Protein AF-A0A821ZJ22-F1 (afdb_monomer)

Nearest PDB structures (foldseek):
  4s1n-assembly1_A  TM=4.436E-01  e=1.005E+00  Streptococcus pneumoniae TIGR4
  6x05-assembly1_A  TM=5.801E-01  e=2.251E+00  Saccharomyces cerevisiae S288C
  7jtx-assembly1_A  TM=4.713E-01  e=2.754E+00  Homo sapiens
  3av3-assembly1_A  TM=4.051E-01  e=1.609E+00  Geobacillus kaustophilus HTA426
  3ivd-assembly2_B  TM=4.095E-01  e=2.754E+00  Escherichia coli O6

Secondary structure (DSSP, 8-state):
----PPPEEEEEEGGG--HHHHHHHHHHHHHH-B---TTPPPBTTB---TTSBP---HHHHHHHH--STTEEEEEEEEE-TTT-SEEEEEEEEEE----S--SS---------

Foldseek 3Di:
DPDDFDKDKDKFFLVRDDLVNLQLVQVLQQVPDADQDQPPDDDDNDRRHGPHGDHDHSVNCCVVQVVDRQKIKMWIWGQDPPPRDTHTPDMDIDGDDPDDPPVPDDDDDDDDD

Solvent-accessible surface area (backbone atoms only — not comparable to full-atom values): 7094 Å² total; per-residue (Å²): 131,80,88,78,68,68,76,45,76,46,82,43,51,42,96,72,66,48,70,71,61,40,42,56,49,28,53,52,45,32,72,73,39,51,36,87,39,74,80,43,72,72,54,92,96,40,77,44,48,50,71,41,64,42,86,56,51,50,70,59,47,42,61,73,58,51,78,51,79,67,18,30,38,38,39,33,29,32,60,36,88,90,75,70,41,79,40,80,78,47,74,46,74,41,65,72,78,93,60,76,86,52,90,86,57,88,82,82,86,81,83,82,130

pLDDT: mean 82.41, std 14.94, range [34.22, 96.69]

Radius of gyration: 17.13 Å; Cα contacts (8 Å, |Δi|>4): 149; chains: 1; bounding box: 38×49×42 Å

Mean predicted aligned error: 8.58 Å

Structure (mmCIF, N/CA/C/O backbone):
data_AF-A0A821ZJ22-F1
#
_entry.id   AF-A0A821ZJ22-F1
#
loop_
_atom_site.group_PDB
_atom_site.id
_atom_site.type_symbol
_atom_site.label_atom_id
_atom_site.label_alt_id
_atom_site.label_comp_id
_atom_site.label_asym_id
_atom_site.label_entity_id
_atom_site.label_seq_id
_atom_site.pdbx_PDB_ins_code
_atom_site.Cartn_x
_atom_site.Cartn_y
_atom_site.Cartn_z
_atom_site.occupancy
_atom_site.B_iso_or_equiv
_atom_site.auth_seq_id
_atom_site.auth_comp_id
_atom_site.auth_asym_id
_atom_site.auth_atom_id
_atom_site.pdbx_PDB_model_num
ATOM 1 N N . MET A 1 1 ? -9.798 -2.878 32.091 1.00 52.06 1 MET A N 1
ATOM 2 C CA . MET A 1 1 ? -9.095 -3.152 30.818 1.00 52.06 1 MET A CA 1
ATOM 3 C C . MET A 1 1 ? -10.019 -2.747 29.688 1.00 52.06 1 MET A C 1
ATOM 5 O O . MET A 1 1 ? -11.172 -3.157 29.723 1.00 52.06 1 MET A O 1
ATOM 9 N N . ALA A 1 2 ? -9.561 -1.913 28.752 1.00 60.75 2 ALA A N 1
ATOM 10 C CA . ALA A 1 2 ? -10.329 -1.650 27.537 1.00 60.75 2 ALA A CA 1
ATOM 11 C C . ALA A 1 2 ? -10.433 -2.951 26.713 1.00 60.75 2 ALA A C 1
ATOM 13 O O . ALA A 1 2 ? -9.498 -3.758 26.768 1.00 60.75 2 ALA A O 1
ATOM 14 N N . PRO A 1 3 ? -11.537 -3.191 25.986 1.00 66.88 3 PRO A N 1
ATOM 15 C CA . PRO A 1 3 ? -11.624 -4.335 25.088 1.00 66.88 3 PRO A CA 1
ATOM 16 C C . PRO A 1 3 ? -10.508 -4.234 24.041 1.00 66.88 3 PRO A C 1
ATOM 18 O O . PRO A 1 3 ? -10.236 -3.150 23.531 1.00 66.88 3 PRO A O 1
ATOM 21 N N . VAL A 1 4 ? -9.849 -5.345 23.721 1.00 74.25 4 VAL A N 1
ATOM 22 C CA . VAL A 1 4 ? -8.866 -5.397 22.631 1.00 74.25 4 VAL A CA 1
ATOM 23 C C . VAL A 1 4 ? -9.557 -6.038 21.438 1.00 74.25 4 VAL A C 1
ATOM 25 O O . VAL A 1 4 ? -9.969 -7.196 21.512 1.00 74.25 4 VAL A O 1
ATOM 28 N N . HIS A 1 5 ? -9.728 -5.289 20.348 1.00 80.50 5 HIS A N 1
ATOM 29 C CA . HIS A 1 5 ? -10.206 -5.877 19.102 1.00 80.50 5 HIS A CA 1
ATOM 30 C C . HIS A 1 5 ? -9.098 -6.731 18.470 1.00 80.50 5 HIS A C 1
ATOM 32 O O . HIS A 1 5 ? -7.949 -6.287 18.421 1.00 80.50 5 HIS A O 1
ATOM 38 N N . PRO A 1 6 ? -9.413 -7.949 17.993 1.00 90.62 6 PRO A N 1
ATOM 39 C CA . PRO A 1 6 ? -8.427 -8.781 17.320 1.00 90.62 6 PRO A CA 1
ATOM 40 C C . PRO A 1 6 ? -7.983 -8.119 16.011 1.00 90.62 6 PRO A C 1
ATOM 42 O O . PRO A 1 6 ? -8.802 -7.552 15.284 1.00 90.62 6 PRO A O 1
ATOM 45 N N . VAL A 1 7 ? -6.688 -8.218 15.709 1.00 94.19 7 VAL A N 1
ATOM 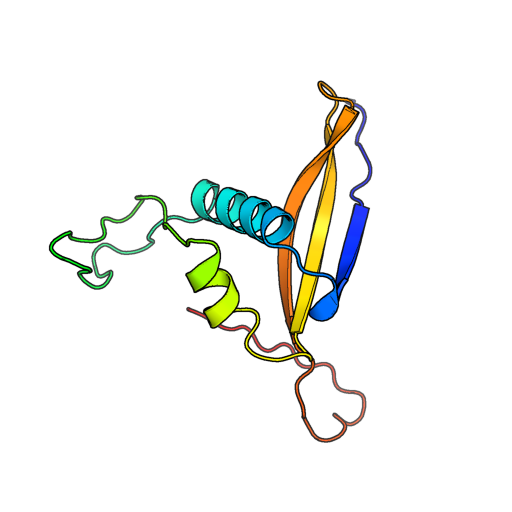46 C CA . VAL A 1 7 ? -6.134 -7.793 14.419 1.00 94.19 7 VAL A CA 1
ATOM 47 C C . VAL A 1 7 ? -6.430 -8.872 13.383 1.00 94.19 7 VAL A C 1
ATOM 49 O O . VAL A 1 7 ? -6.107 -10.043 13.587 1.00 94.19 7 VAL A O 1
ATOM 52 N N . SER A 1 8 ? -7.042 -8.472 12.273 1.00 94.25 8 SER A N 1
ATOM 53 C CA . SER A 1 8 ? -7.279 -9.321 11.109 1.00 94.25 8 SER A CA 1
ATOM 54 C C . SER A 1 8 ? -6.191 -9.085 10.070 1.00 94.25 8 SER A C 1
ATOM 56 O O . SER A 1 8 ? -5.890 -7.938 9.743 1.00 94.25 8 SER A O 1
ATOM 58 N N . TYR A 1 9 ? -5.631 -10.165 9.526 1.00 95.19 9 TYR A N 1
ATOM 59 C CA . TYR A 1 9 ? -4.623 -10.103 8.472 1.00 95.19 9 TYR A CA 1
ATOM 60 C C . TYR A 1 9 ? -5.177 -10.670 7.170 1.00 95.19 9 TYR A C 1
ATOM 62 O O . TYR A 1 9 ? -5.687 -11.791 7.153 1.00 95.19 9 TYR A O 1
ATOM 70 N N . THR A 1 10 ? -5.024 -9.926 6.076 1.00 95.38 10 THR A N 1
ATOM 71 C CA . THR A 1 10 ? -5.506 -10.342 4.753 1.00 95.38 10 THR A CA 1
ATOM 72 C C . THR A 1 10 ? -4.368 -10.291 3.746 1.00 95.38 10 THR A C 1
ATOM 74 O O . THR A 1 10 ? -3.674 -9.286 3.638 1.00 95.38 10 THR A O 1
ATOM 77 N N . CYS A 1 11 ? -4.187 -11.372 2.986 1.00 95.38 11 CYS A N 1
ATOM 78 C CA . CYS A 1 11 ? -3.261 -11.421 1.857 1.00 95.38 11 CYS A CA 1
ATOM 79 C C . CYS A 1 11 ? -4.035 -11.230 0.547 1.00 95.38 11 CYS A C 1
ATOM 81 O O . CYS A 1 11 ? -4.924 -12.018 0.218 1.00 95.38 11 CYS A O 1
ATOM 83 N N . ILE A 1 12 ? -3.695 -10.183 -0.198 1.00 95.75 12 ILE A N 1
ATOM 84 C CA . ILE A 1 12 ? -4.382 -9.750 -1.412 1.00 95.75 12 ILE A CA 1
ATOM 85 C C . ILE A 1 12 ? -3.416 -9.884 -2.586 1.00 95.75 12 ILE A C 1
ATOM 87 O O . ILE A 1 12 ? -2.370 -9.237 -2.633 1.00 95.75 12 ILE A O 1
ATOM 91 N N . ARG A 1 13 ? -3.766 -10.737 -3.548 1.00 93.50 13 ARG A N 1
ATOM 92 C CA . ARG A 1 13 ? -2.977 -10.940 -4.772 1.00 93.50 13 ARG A CA 1
ATOM 93 C C . ARG A 1 13 ? -3.071 -9.726 -5.693 1.00 93.50 13 ARG A C 1
ATOM 95 O O . ARG A 1 13 ? -4.101 -9.053 -5.697 1.00 93.50 13 ARG A O 1
ATOM 102 N N . TYR A 1 14 ? -2.048 -9.517 -6.525 1.00 93.12 14 TYR A N 1
ATOM 103 C CA . TYR A 1 14 ? -1.976 -8.422 -7.501 1.00 93.12 14 TYR A CA 1
ATOM 104 C C . TYR A 1 14 ? -3.287 -8.176 -8.265 1.00 93.12 14 TYR A C 1
ATOM 106 O O . TYR A 1 14 ? -3.781 -7.052 -8.306 1.00 93.12 14 TYR A O 1
ATOM 114 N N . SER A 1 15 ? -3.895 -9.237 -8.801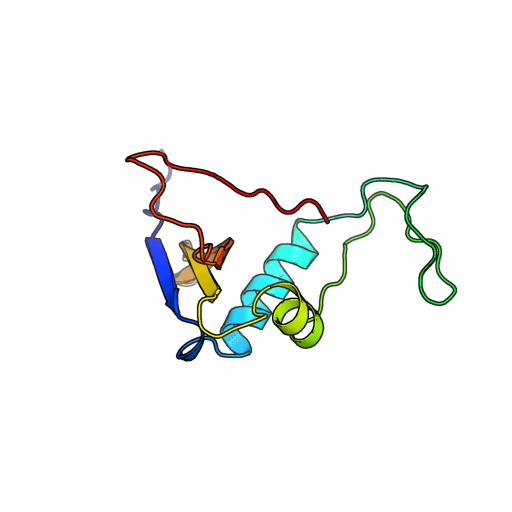 1.00 93.94 15 SER A N 1
ATOM 115 C CA . SER A 1 15 ? -5.115 -9.157 -9.615 1.00 93.94 15 SER A CA 1
ATOM 116 C C . SER A 1 15 ? -6.356 -8.650 -8.872 1.00 93.94 15 SER A C 1
ATOM 118 O O . SER A 1 15 ? -7.327 -8.259 -9.513 1.00 93.94 15 SER A O 1
ATOM 120 N N . LEU A 1 16 ? -6.342 -8.652 -7.536 1.00 95.94 16 LEU A N 1
ATOM 121 C CA . LEU A 1 16 ? -7.443 -8.187 -6.689 1.00 95.94 16 LEU A CA 1
ATOM 122 C C . LEU A 1 16 ? -7.181 -6.789 -6.099 1.00 95.94 16 LEU A C 1
ATOM 124 O O . LEU A 1 16 ? -8.014 -6.272 -5.355 1.00 95.94 16 LEU A O 1
ATOM 128 N N . LEU A 1 17 ? -6.037 -6.166 -6.410 1.00 94.94 17 LEU A N 1
ATOM 129 C CA . LEU A 1 17 ? -5.669 -4.855 -5.876 1.00 94.94 17 LEU A CA 1
ATOM 130 C C . LEU A 1 17 ? -6.333 -3.713 -6.643 1.00 94.94 17 LEU A C 1
ATOM 132 O O . LEU A 1 17 ? -5.901 -3.308 -7.727 1.00 94.94 17 LEU A O 1
ATOM 136 N N . THR A 1 18 ? -7.347 -3.132 -6.012 1.00 95.31 18 THR A N 1
ATOM 137 C CA . THR A 1 18 ? -8.041 -1.938 -6.496 1.00 95.31 18 THR A CA 1
ATOM 138 C C . THR A 1 18 ? -7.335 -0.656 -6.055 1.00 95.31 18 THR A C 1
ATOM 140 O O . THR A 1 18 ? -6.624 -0.630 -5.047 1.00 95.31 18 THR A O 1
ATOM 143 N N . ASP A 1 19 ? -7.571 0.441 -6.776 1.00 95.19 19 ASP A N 1
ATOM 144 C CA . ASP A 1 19 ? -7.021 1.752 -6.406 1.00 95.19 19 ASP A CA 1
ATOM 145 C C . ASP A 1 19 ? -7.522 2.233 -5.039 1.00 95.19 19 ASP A C 1
ATOM 147 O O . ASP A 1 19 ? -6.766 2.867 -4.315 1.00 95.19 19 ASP A O 1
ATOM 151 N N . GLN A 1 20 ? -8.734 1.845 -4.625 1.00 95.56 20 GLN A N 1
ATOM 152 C CA . GLN A 1 20 ? -9.265 2.154 -3.291 1.00 95.56 20 GLN A CA 1
ATOM 153 C C . GLN A 1 20 ? -8.435 1.516 -2.166 1.00 95.56 20 GLN A C 1
ATOM 155 O O . GLN A 1 20 ? -8.201 2.140 -1.132 1.00 95.56 20 GLN A O 1
ATOM 160 N N . ILE A 1 21 ? -7.969 0.274 -2.350 1.00 95.56 21 ILE A N 1
ATOM 161 C CA . ILE A 1 21 ? -7.100 -0.391 -1.366 1.00 95.56 21 ILE A CA 1
ATOM 162 C C . ILE A 1 21 ? -5.748 0.327 -1.302 1.00 95.56 21 ILE A C 1
ATOM 164 O O . ILE A 1 21 ? -5.226 0.594 -0.216 1.00 95.56 21 ILE A O 1
ATOM 168 N N . LEU A 1 22 ? -5.191 0.676 -2.462 1.00 96.06 22 LEU A N 1
ATOM 169 C CA . LEU A 1 22 ? -3.914 1.384 -2.534 1.00 96.06 22 LEU A CA 1
ATOM 170 C C . LEU A 1 22 ? -4.002 2.809 -1.992 1.00 96.06 22 LEU A C 1
ATOM 172 O O . LEU A 1 22 ? -3.035 3.288 -1.408 1.00 96.06 22 LEU A O 1
ATOM 176 N N . GLU A 1 23 ? -5.148 3.468 -2.127 1.00 96.69 23 GLU A N 1
ATOM 177 C CA . GLU A 1 23 ? -5.400 4.784 -1.549 1.00 96.69 23 GLU A CA 1
ATOM 178 C C . GLU A 1 23 ? -5.382 4.730 -0.019 1.00 96.69 23 GLU A C 1
ATOM 180 O O . GLU A 1 23 ? -4.715 5.552 0.609 1.00 96.69 23 GLU A O 1
ATOM 185 N N . LYS A 1 24 ? -5.993 3.705 0.593 1.00 95.25 24 LYS A N 1
ATOM 186 C CA . LYS A 1 24 ? -5.877 3.474 2.045 1.00 95.25 24 LYS A CA 1
ATOM 187 C C . LYS A 1 24 ? -4.421 3.281 2.480 1.00 95.25 24 LYS A C 1
ATOM 189 O O . LYS A 1 24 ? -4.002 3.881 3.467 1.00 95.25 24 LYS A O 1
ATOM 194 N N . CYS A 1 25 ? -3.644 2.494 1.733 1.00 95.25 25 CYS A N 1
ATOM 195 C CA . CYS A 1 25 ? -2.223 2.266 2.027 1.00 95.25 25 CYS A CA 1
ATOM 196 C C . CYS A 1 25 ? -1.404 3.558 1.888 1.00 95.25 25 CYS A C 1
ATOM 198 O O . CYS A 1 25 ? -0.661 3.926 2.790 1.00 95.25 25 CYS A O 1
ATOM 200 N N . SER A 1 26 ? -1.599 4.287 0.789 1.00 94.62 26 SER A N 1
ATOM 201 C CA . SER A 1 26 ? -1.001 5.600 0.530 1.00 94.62 26 SER A CA 1
ATOM 202 C C . SER A 1 26 ? -1.291 6.584 1.667 1.00 94.62 26 SER A C 1
ATOM 204 O O . SER A 1 26 ? -0.380 7.224 2.184 1.00 94.62 26 SER A O 1
ATOM 206 N N . ASN A 1 27 ? -2.546 6.675 2.108 1.00 94.50 27 ASN A N 1
ATOM 207 C CA . ASN A 1 27 ? -2.943 7.559 3.203 1.00 94.50 27 ASN A CA 1
ATOM 208 C C . ASN A 1 27 ? -2.301 7.150 4.533 1.00 94.50 27 ASN A C 1
ATOM 210 O O . ASN A 1 27 ? -1.810 8.016 5.259 1.00 94.50 27 ASN A O 1
ATOM 214 N N . LEU A 1 28 ? -2.255 5.848 4.839 1.00 94.06 28 LEU A N 1
ATOM 215 C CA . LEU A 1 28 ? -1.581 5.353 6.038 1.00 94.06 28 LEU A CA 1
ATOM 216 C C . LEU A 1 28 ? -0.075 5.650 5.996 1.00 94.06 28 LEU A C 1
ATOM 218 O O . LEU A 1 28 ? 0.477 6.128 6.986 1.00 94.06 28 LEU A O 1
ATOM 222 N N . PHE A 1 29 ? 0.578 5.425 4.856 1.00 91.94 29 PHE A N 1
ATOM 223 C CA . PHE A 1 29 ? 1.994 5.721 4.666 1.00 91.94 29 PHE A CA 1
ATOM 224 C C . PHE A 1 29 ? 2.276 7.218 4.851 1.00 91.94 29 PHE A C 1
ATOM 226 O O . PHE A 1 29 ? 3.077 7.600 5.698 1.00 91.94 29 PHE A O 1
ATOM 233 N N . ASN A 1 30 ? 1.541 8.079 4.147 1.00 91.12 30 ASN A N 1
ATOM 234 C CA . ASN A 1 30 ? 1.737 9.530 4.202 1.00 91.12 30 ASN A CA 1
ATOM 235 C C . ASN A 1 30 ? 1.478 10.114 5.602 1.00 91.12 30 ASN A C 1
ATOM 237 O O . ASN A 1 30 ? 2.018 11.163 5.942 1.00 91.12 30 ASN A O 1
ATOM 241 N N . LYS A 1 31 ? 0.650 9.452 6.422 1.00 90.69 31 LYS A N 1
ATOM 242 C CA . LYS A 1 31 ? 0.384 9.858 7.809 1.00 90.69 31 LYS A CA 1
ATOM 243 C C . LYS A 1 31 ? 1.513 9.477 8.771 1.00 90.69 31 LYS A C 1
ATOM 245 O O . LYS A 1 31 ? 1.728 10.192 9.744 1.00 90.69 31 LYS A O 1
ATOM 250 N N . ASN A 1 32 ? 2.190 8.352 8.535 1.00 88.88 32 ASN A N 1
ATOM 251 C CA . ASN A 1 32 ? 3.129 7.768 9.500 1.00 88.88 32 ASN A CA 1
ATOM 252 C C . ASN A 1 32 ? 4.605 7.899 9.097 1.00 88.88 32 ASN A C 1
ATOM 254 O O . ASN A 1 32 ? 5.476 7.762 9.952 1.00 88.88 32 ASN A O 1
ATOM 258 N N . TYR A 1 33 ? 4.901 8.169 7.824 1.00 85.06 33 TYR A N 1
ATOM 259 C CA . TYR A 1 33 ? 6.267 8.280 7.322 1.00 85.06 33 TYR A CA 1
ATOM 260 C C . TYR A 1 33 ? 6.618 9.734 7.011 1.00 85.06 33 TYR A C 1
ATOM 262 O O . TYR A 1 33 ? 5.931 10.426 6.257 1.00 85.06 33 TYR A O 1
ATOM 270 N N . GLY A 1 34 ? 7.723 10.187 7.597 1.00 85.12 34 GLY A N 1
ATOM 271 C CA . GLY A 1 34 ? 8.311 11.499 7.363 1.00 85.12 34 GLY A CA 1
ATOM 272 C C . GLY A 1 34 ? 9.711 11.390 6.777 1.00 85.12 34 GLY A C 1
ATOM 273 O O . GLY A 1 34 ? 10.319 10.322 6.767 1.00 85.12 34 GLY A O 1
ATOM 274 N N . ILE A 1 35 ? 10.220 12.509 6.289 1.00 83.94 35 ILE A N 1
ATOM 275 C CA . ILE A 1 35 ? 11.58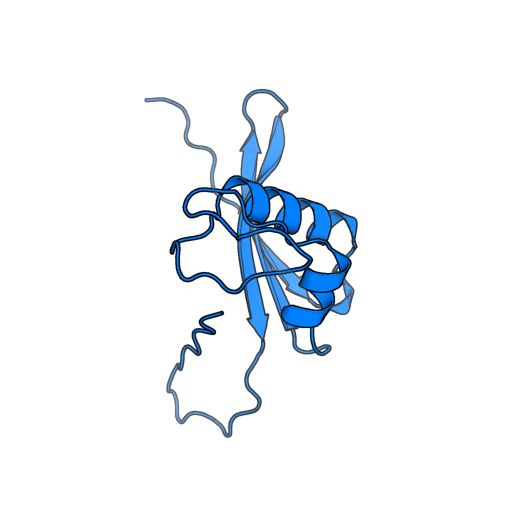1 12.628 5.770 1.00 83.94 35 ILE A CA 1
ATOM 276 C C . ILE A 1 35 ? 12.555 12.592 6.948 1.00 83.94 35 ILE A C 1
ATOM 278 O O . ILE A 1 35 ? 12.381 13.328 7.918 1.00 83.94 35 ILE A O 1
ATOM 282 N N . TRP A 1 36 ? 13.560 11.721 6.887 1.00 80.88 36 TRP A N 1
ATOM 283 C CA . TRP A 1 36 ? 14.449 11.457 8.027 1.00 80.88 36 TRP A CA 1
ATOM 284 C C . TRP A 1 36 ? 15.717 12.312 8.061 1.00 80.88 36 TRP A C 1
ATOM 286 O O . TRP A 1 36 ? 16.370 12.354 9.097 1.00 80.88 36 TRP A O 1
ATOM 296 N N . SER A 1 37 ? 16.077 12.979 6.962 1.00 79.44 37 SER A N 1
ATOM 297 C CA . SER A 1 37 ? 17.320 13.751 6.876 1.00 79.44 37 SER A CA 1
ATOM 298 C C . SER A 1 37 ? 17.124 15.077 6.149 1.00 79.44 37 SER A C 1
ATOM 300 O O . SER A 1 37 ? 16.378 15.151 5.173 1.00 79.44 37 SER A O 1
ATOM 302 N N . ASP A 1 38 ? 17.847 16.097 6.608 1.00 78.56 38 ASP A N 1
ATOM 303 C CA . ASP A 1 38 ? 17.993 17.386 5.925 1.00 78.56 38 ASP A CA 1
ATOM 304 C C . ASP A 1 38 ? 18.852 17.278 4.652 1.00 78.56 38 ASP A C 1
ATOM 306 O O . ASP A 1 38 ? 18.820 18.170 3.803 1.00 78.56 38 ASP A O 1
ATOM 310 N N . ASP A 1 39 ? 19.559 16.155 4.486 1.00 78.88 39 ASP A N 1
ATOM 311 C CA . ASP A 1 39 ? 20.299 15.796 3.272 1.00 78.88 39 ASP A CA 1
ATOM 312 C C . ASP A 1 39 ? 19.410 15.115 2.216 1.00 78.88 39 ASP A C 1
ATOM 314 O O . ASP A 1 39 ? 19.906 14.629 1.195 1.00 78.88 39 ASP A O 1
ATOM 318 N N . ALA A 1 40 ? 18.094 15.032 2.448 1.00 72.62 40 ALA A N 1
ATOM 319 C CA . ALA A 1 40 ? 17.175 14.450 1.481 1.00 72.62 40 ALA A CA 1
ATOM 320 C C . ALA A 1 40 ? 17.258 15.189 0.126 1.00 72.62 40 ALA A C 1
ATOM 322 O O . ALA A 1 40 ? 17.358 16.421 0.083 1.00 72.62 40 ALA A O 1
ATOM 323 N N . PRO A 1 41 ? 17.207 14.458 -1.004 1.00 68.88 41 PRO A N 1
ATOM 324 C CA . PRO A 1 41 ? 17.399 15.044 -2.324 1.00 68.88 41 PRO A CA 1
ATOM 325 C C . PRO A 1 41 ? 16.357 16.128 -2.617 1.00 68.88 41 PRO A C 1
ATOM 327 O O . PRO A 1 41 ? 15.171 15.983 -2.324 1.00 68.88 41 PRO A O 1
ATOM 330 N N . VAL A 1 42 ? 16.794 17.224 -3.237 1.00 67.25 42 VAL A N 1
ATOM 331 C CA . VAL A 1 42 ? 15.900 18.310 -3.656 1.00 67.25 42 VAL A CA 1
ATOM 332 C C . VAL A 1 42 ? 14.999 17.793 -4.774 1.00 67.25 42 VAL A C 1
ATOM 334 O O . VAL A 1 42 ? 15.485 17.404 -5.837 1.00 67.25 42 VAL A O 1
ATOM 337 N N . HIS A 1 43 ? 13.684 17.810 -4.560 1.00 62.22 43 HIS A N 1
ATOM 338 C CA . HIS A 1 43 ? 12.721 17.438 -5.590 1.00 62.22 43 HIS A CA 1
ATOM 339 C C . HIS A 1 43 ? 11.920 18.675 -5.994 1.00 62.22 43 HIS A C 1
ATOM 341 O O . HIS A 1 43 ? 11.284 19.315 -5.159 1.00 62.22 43 HIS A O 1
ATOM 347 N N . SER A 1 44 ? 11.957 19.022 -7.284 1.00 54.56 44 SER A N 1
ATOM 348 C CA . SER A 1 44 ? 11.023 19.987 -7.881 1.00 54.56 44 SER A CA 1
ATOM 349 C C . SER A 1 44 ? 10.980 21.346 -7.159 1.00 54.56 44 SER A C 1
ATOM 351 O O . SER A 1 44 ? 9.918 21.787 -6.730 1.00 54.56 44 SER A O 1
ATOM 353 N N . ASN A 1 45 ? 12.132 22.006 -7.005 1.00 55.72 45 ASN A N 1
ATOM 354 C CA . ASN A 1 45 ? 12.292 23.338 -6.390 1.00 55.72 45 ASN A CA 1
ATOM 355 C C . ASN A 1 45 ? 11.989 23.461 -4.884 1.00 55.72 45 ASN A C 1
ATOM 357 O O . ASN A 1 45 ? 12.123 24.560 -4.350 1.00 55.72 45 ASN A O 1
ATOM 361 N N . ASN A 1 46 ? 11.669 22.372 -4.179 1.00 61.12 46 ASN A N 1
ATOM 362 C CA . ASN A 1 46 ? 11.525 22.379 -2.723 1.00 61.12 46 ASN A CA 1
ATOM 363 C C . ASN A 1 46 ? 12.603 21.510 -2.070 1.00 61.12 46 ASN A C 1
ATOM 365 O O . ASN A 1 46 ? 12.802 20.350 -2.439 1.00 61.12 46 ASN A O 1
ATOM 369 N N . LYS A 1 47 ? 13.290 22.068 -1.066 1.00 65.00 47 LYS A N 1
ATOM 370 C CA . LYS A 1 47 ? 14.084 21.258 -0.140 1.00 65.00 47 LYS A CA 1
ATOM 371 C C . LYS A 1 47 ? 13.122 20.364 0.636 1.00 65.00 47 LYS A C 1
ATOM 373 O O . LYS A 1 47 ? 12.218 20.858 1.307 1.00 65.00 47 LYS A O 1
ATOM 378 N N . LEU A 1 48 ? 13.316 19.058 0.509 1.00 75.00 48 LEU A N 1
ATOM 379 C CA . LEU A 1 48 ? 12.690 18.074 1.374 1.00 75.00 48 LEU A CA 1
ATOM 380 C C . LEU A 1 48 ? 13.233 18.306 2.787 1.00 75.00 48 LEU A C 1
ATOM 382 O O . LEU A 1 48 ? 14.419 18.124 3.028 1.00 75.00 48 LEU A O 1
ATOM 386 N N . GLN A 1 49 ? 12.386 18.799 3.687 1.00 79.88 49 GLN A N 1
ATOM 387 C CA . GLN A 1 49 ? 12.788 19.140 5.049 1.00 79.88 49 GLN A CA 1
ATOM 388 C C . GLN A 1 49 ? 12.565 17.938 5.967 1.00 79.88 49 GLN A C 1
ATOM 390 O O . GLN A 1 49 ? 11.497 17.313 5.909 1.00 79.88 49 GLN A O 1
ATOM 395 N N . ALA A 1 50 ? 13.533 17.634 6.836 1.00 84.75 50 ALA A N 1
ATOM 396 C CA . ALA A 1 50 ? 13.362 16.585 7.831 1.00 84.75 50 ALA A CA 1
ATOM 397 C C . ALA A 1 50 ? 12.102 16.822 8.683 1.00 84.75 50 ALA A C 1
ATOM 399 O O . ALA A 1 50 ? 11.729 17.951 9.005 1.00 84.75 50 ALA A O 1
ATOM 400 N N . GLY A 1 51 ? 11.405 15.737 9.007 1.00 82.38 51 GLY A N 1
ATOM 401 C CA . GLY A 1 51 ? 10.139 15.763 9.738 1.00 82.38 51 GLY A CA 1
ATOM 402 C C . GLY A 1 51 ? 8.912 16.114 8.891 1.00 82.38 51 GLY A C 1
ATOM 403 O O . GLY A 1 51 ? 7.793 15.955 9.376 1.00 82.38 51 GLY A O 1
ATOM 404 N N . THR A 1 52 ? 9.068 16.534 7.628 1.00 84.81 52 THR A N 1
ATOM 405 C CA . THR A 1 52 ? 7.901 16.713 6.749 1.00 84.81 52 THR A CA 1
ATOM 406 C C . THR A 1 52 ? 7.346 15.362 6.285 1.00 84.81 52 THR A C 1
ATOM 408 O O . THR A 1 52 ? 8.125 14.430 6.070 1.00 84.81 52 THR A O 1
ATOM 411 N N . PRO A 1 53 ? 6.015 15.214 6.132 1.00 84.31 53 PRO A N 1
ATOM 412 C CA . PRO A 1 53 ? 5.421 13.968 5.660 1.00 84.31 53 PRO A CA 1
ATOM 413 C C . PRO A 1 53 ? 5.892 13.605 4.253 1.00 84.31 53 PRO A C 1
ATOM 415 O O . PRO A 1 53 ? 5.893 14.449 3.349 1.00 84.31 53 PRO A O 1
ATOM 418 N N . VAL A 1 54 ? 6.217 12.331 4.040 1.00 85.12 54 VAL A N 1
ATOM 419 C CA . VAL A 1 54 ? 6.436 11.817 2.688 1.00 85.12 54 VAL A CA 1
ATOM 420 C C . VAL A 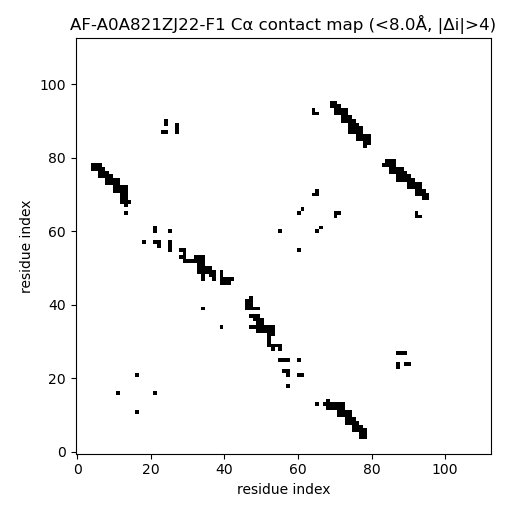1 54 ? 5.086 11.769 1.976 1.00 85.12 54 VAL A C 1
ATOM 422 O O . VAL A 1 54 ? 4.094 11.311 2.537 1.00 85.12 54 VAL A O 1
ATOM 425 N N . LYS A 1 55 ? 5.036 12.249 0.730 1.00 87.25 55 LYS A N 1
ATOM 426 C CA . LYS A 1 55 ? 3.849 12.134 -0.125 1.00 87.25 55 LYS A CA 1
ATOM 427 C C . LYS A 1 55 ? 4.095 11.108 -1.213 1.00 87.25 55 LYS A C 1
ATOM 429 O O . LYS A 1 55 ? 4.768 11.386 -2.204 1.00 87.25 55 LYS A O 1
ATOM 434 N N . LEU A 1 56 ? 3.502 9.940 -1.042 1.00 86.62 56 LEU A N 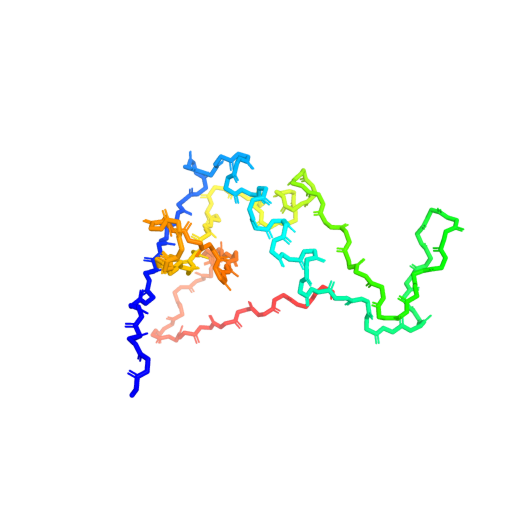1
ATOM 435 C CA . LEU A 1 56 ? 3.474 8.884 -2.034 1.00 86.62 56 LEU A CA 1
ATOM 436 C C . LEU A 1 56 ? 2.043 8.754 -2.558 1.00 86.62 56 LEU A C 1
ATOM 438 O O . LEU A 1 56 ? 1.131 8.473 -1.794 1.00 86.62 56 LEU A O 1
ATOM 442 N N . GLY A 1 57 ? 1.833 9.013 -3.849 1.00 91.94 57 GLY A N 1
ATOM 443 C CA . GLY A 1 57 ? 0.523 8.854 -4.488 1.00 91.94 57 GLY A CA 1
ATOM 444 C C . GLY A 1 57 ? 0.285 7.424 -4.973 1.00 91.94 57 GLY A C 1
ATOM 445 O O . GLY A 1 57 ? 1.239 6.700 -5.256 1.00 91.94 57 GLY A O 1
ATOM 446 N N . VAL A 1 58 ? -0.984 7.044 -5.161 1.00 94.44 58 VAL A N 1
ATOM 447 C CA . VAL A 1 58 ? -1.398 5.68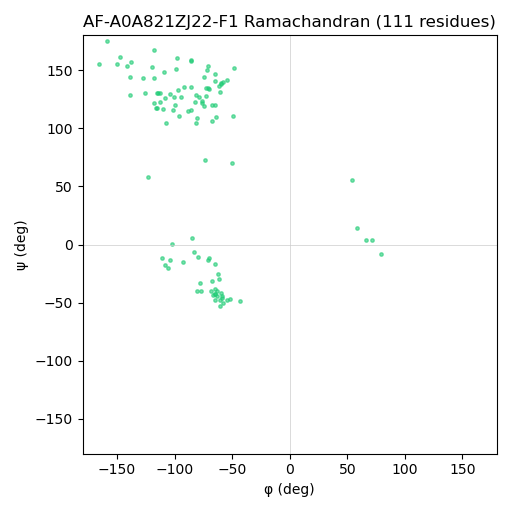8 -5.585 1.00 94.44 58 VAL A CA 1
ATOM 448 C C . VAL A 1 58 ? -0.666 5.208 -6.839 1.00 94.44 58 VAL A C 1
ATOM 450 O O . VAL A 1 58 ? -0.140 4.098 -6.851 1.00 94.44 58 VAL A O 1
ATOM 453 N N . LYS A 1 59 ? -0.569 6.056 -7.873 1.00 92.88 59 LYS A N 1
ATOM 454 C CA . LYS A 1 59 ? 0.138 5.717 -9.118 1.00 92.88 59 LYS A CA 1
ATOM 455 C C . LYS A 1 59 ? 1.598 5.342 -8.853 1.00 92.88 59 LYS A C 1
ATOM 457 O O . LYS A 1 59 ? 2.053 4.290 -9.286 1.00 92.88 59 LYS A O 1
ATOM 462 N N . ARG A 1 60 ? 2.314 6.183 -8.101 1.00 89.62 60 ARG A N 1
ATOM 463 C CA . ARG A 1 60 ? 3.735 5.975 -7.804 1.00 89.62 60 ARG A CA 1
ATOM 464 C C . ARG A 1 60 ? 3.954 4.767 -6.895 1.00 89.62 60 ARG A C 1
ATOM 466 O O . ARG A 1 60 ? 4.876 3.995 -7.123 1.00 89.62 60 ARG A O 1
ATOM 473 N N . LEU A 1 61 ? 3.085 4.583 -5.905 1.00 90.38 61 LEU A N 1
ATOM 474 C CA . LEU A 1 61 ? 3.082 3.416 -5.028 1.00 90.38 61 LEU A CA 1
ATOM 475 C C . LEU A 1 61 ? 2.897 2.121 -5.828 1.00 90.38 61 LEU A C 1
ATOM 477 O O . LEU A 1 61 ? 3.653 1.174 -5.627 1.00 90.38 61 LEU A O 1
ATOM 481 N N . ARG A 1 62 ? 1.943 2.095 -6.768 1.00 92.31 62 ARG A N 1
ATOM 482 C CA . ARG A 1 62 ? 1.706 0.946 -7.652 1.00 92.31 62 ARG A CA 1
ATOM 483 C C . ARG A 1 62 ? 2.940 0.636 -8.500 1.00 92.31 62 ARG A C 1
ATOM 485 O O . ARG A 1 62 ? 3.370 -0.508 -8.528 1.00 92.31 62 ARG A O 1
ATOM 492 N N . GLU A 1 63 ? 3.539 1.645 -9.129 1.00 90.31 63 GLU A N 1
ATOM 493 C CA . GLU A 1 63 ? 4.760 1.479 -9.932 1.00 90.31 63 GLU A CA 1
ATOM 494 C C . GLU A 1 63 ? 5.942 0.937 -9.113 1.00 90.31 63 GLU A C 1
ATOM 496 O O . GLU A 1 63 ? 6.681 0.083 -9.595 1.00 90.31 63 GLU A O 1
ATOM 501 N N . MET A 1 64 ? 6.129 1.428 -7.883 1.00 87.88 64 MET A N 1
ATOM 502 C CA . MET A 1 64 ? 7.266 1.042 -7.040 1.00 87.88 64 MET A CA 1
ATOM 503 C C . MET A 1 64 ? 7.092 -0.334 -6.394 1.00 87.88 64 MET A C 1
ATOM 505 O O . MET A 1 64 ? 8.057 -1.086 -6.297 1.00 87.88 64 MET A O 1
ATOM 509 N N . MET A 1 65 ? 5.881 -0.655 -5.936 1.00 89.88 65 MET A N 1
ATOM 510 C CA . MET A 1 65 ? 5.643 -1.804 -5.055 1.00 89.88 65 MET A CA 1
ATOM 511 C C . MET A 1 65 ? 4.970 -2.992 -5.754 1.00 89.88 65 MET A C 1
ATOM 513 O O . MET A 1 65 ? 5.037 -4.117 -5.261 1.00 89.88 65 MET A O 1
ATOM 517 N N . LEU A 1 66 ? 4.307 -2.761 -6.890 1.00 90.75 66 LEU A N 1
ATOM 518 C CA . LEU A 1 66 ? 3.509 -3.753 -7.618 1.00 90.75 66 LEU A CA 1
ATOM 519 C C . LEU A 1 66 ? 4.012 -3.885 -9.062 1.00 90.75 66 LEU A C 1
ATOM 521 O O . LEU A 1 66 ? 3.283 -3.659 -10.026 1.00 90.75 66 LEU A O 1
ATOM 525 N N . PHE A 1 67 ? 5.290 -4.229 -9.198 1.00 89.06 67 PHE A N 1
ATOM 526 C CA . PHE A 1 67 ? 6.017 -4.240 -10.470 1.00 89.06 67 PHE A CA 1
ATOM 527 C C . PHE A 1 67 ? 5.756 -5.479 -11.346 1.00 89.06 67 PHE A C 1
ATOM 529 O O . PHE A 1 67 ? 6.171 -5.493 -12.504 1.00 89.06 67 PHE A O 1
ATOM 536 N N . ASN A 1 68 ? 5.098 -6.524 -10.828 1.00 88.88 68 ASN A N 1
ATOM 537 C CA . ASN A 1 68 ? 4.623 -7.670 -11.613 1.00 88.88 68 ASN A CA 1
ATOM 538 C C . ASN A 1 68 ? 3.480 -8.428 -10.904 1.00 88.88 68 ASN A C 1
ATOM 540 O O . ASN A 1 68 ? 3.154 -8.158 -9.747 1.00 88.88 68 ASN A O 1
ATOM 544 N N . ASP A 1 69 ? 2.917 -9.430 -11.583 1.00 90.19 69 ASP A N 1
ATOM 545 C CA . ASP A 1 69 ? 1.776 -10.221 -11.096 1.00 90.19 69 ASP A CA 1
ATOM 546 C C . ASP A 1 69 ? 2.101 -11.162 -9.918 1.00 90.19 69 ASP A C 1
ATOM 548 O O . ASP A 1 69 ? 1.190 -11.713 -9.298 1.00 90.19 69 ASP A O 1
ATOM 552 N N . ALA A 1 70 ? 3.384 -11.365 -9.591 1.00 89.31 70 ALA A N 1
ATOM 553 C CA . ALA A 1 70 ? 3.806 -12.138 -8.420 1.00 89.31 70 ALA A CA 1
ATOM 554 C C . ALA A 1 70 ? 3.803 -11.302 -7.128 1.00 89.31 70 ALA A C 1
ATOM 556 O O . ALA A 1 70 ? 4.029 -11.846 -6.043 1.00 89.31 70 ALA A O 1
ATOM 557 N N . CYS A 1 71 ? 3.556 -9.993 -7.230 1.00 91.31 71 CYS A N 1
ATOM 558 C CA . CYS A 1 71 ? 3.399 -9.118 -6.080 1.00 91.31 71 CYS A CA 1
ATOM 559 C C . CYS A 1 71 ? 2.072 -9.374 -5.346 1.00 91.31 71 CYS A C 1
ATOM 561 O O . CYS A 1 71 ? 1.045 -9.740 -5.925 1.00 91.31 71 CYS A O 1
ATOM 563 N N . PHE A 1 72 ? 2.077 -9.143 -4.041 1.00 93.69 72 PHE A N 1
ATOM 564 C CA . PHE A 1 72 ? 0.894 -9.205 -3.193 1.00 93.69 72 PHE A CA 1
ATOM 565 C C . PHE A 1 72 ? 1.005 -8.190 -2.058 1.00 93.69 72 PHE A C 1
ATOM 567 O O . PHE A 1 72 ? 2.082 -7.683 -1.746 1.00 93.69 72 PHE A O 1
ATOM 574 N N . LEU A 1 73 ? -0.135 -7.872 -1.461 1.00 95.00 73 LEU A N 1
ATOM 575 C CA . LEU A 1 73 ? -0.257 -6.961 -0.335 1.00 95.00 73 LEU A CA 1
ATOM 576 C C . LEU A 1 73 ? -0.760 -7.743 0.869 1.00 95.00 73 LEU A C 1
ATOM 578 O O . LEU A 1 73 ? -1.772 -8.435 0.775 1.00 95.00 73 LEU A O 1
ATOM 582 N N . VAL A 1 74 ? -0.093 -7.593 2.003 1.00 96.00 74 VAL A N 1
ATOM 583 C CA . VAL A 1 74 ? -0.633 -8.011 3.294 1.00 96.00 74 VAL A CA 1
ATOM 584 C C . VAL A 1 74 ? -1.163 -6.775 4.003 1.00 96.00 74 VAL A C 1
ATOM 586 O O . VAL A 1 74 ? -0.431 -5.798 4.149 1.00 96.00 74 VAL A O 1
ATOM 589 N N . THR A 1 75 ? -2.418 -6.804 4.438 1.00 96.19 75 THR A N 1
ATOM 590 C CA . THR A 1 75 ? -3.024 -5.756 5.268 1.00 96.19 75 THR A CA 1
ATOM 591 C C . THR A 1 75 ? -3.250 -6.262 6.686 1.00 96.19 75 THR A C 1
ATOM 593 O O . THR A 1 75 ? -3.503 -7.448 6.896 1.00 96.19 75 THR A O 1
ATOM 596 N N . ALA A 1 76 ? -3.152 -5.354 7.653 1.00 96.44 76 ALA A N 1
ATOM 597 C CA . ALA A 1 76 ? -3.549 -5.556 9.038 1.00 96.44 76 ALA A CA 1
ATOM 598 C C . ALA A 1 76 ? -4.672 -4.567 9.366 1.00 96.44 76 ALA A C 1
ATOM 600 O O . ALA A 1 76 ? -4.490 -3.353 9.237 1.00 96.44 76 ALA A O 1
ATOM 601 N N . GLU A 1 77 ? -5.827 -5.081 9.773 1.00 95.81 77 GLU A N 1
ATOM 602 C CA . GLU A 1 77 ? -7.031 -4.293 10.026 1.00 95.81 77 GLU A CA 1
ATOM 603 C C . GLU A 1 77 ? -7.588 -4.583 11.422 1.00 95.81 77 GLU A C 1
ATOM 605 O O . GLU A 1 77 ? -7.572 -5.724 11.887 1.00 95.81 77 GLU A O 1
ATOM 610 N N . ILE A 1 78 ? -8.115 -3.557 12.085 1.00 94.81 78 ILE A N 1
ATOM 611 C CA . ILE A 1 78 ? -8.863 -3.696 13.341 1.00 94.81 78 ILE A CA 1
ATOM 612 C C . ILE A 1 78 ? -10.273 -3.168 13.152 1.00 94.81 78 ILE A C 1
ATOM 614 O O . ILE A 1 78 ? -10.515 -2.277 12.341 1.00 94.81 78 ILE A O 1
ATOM 618 N N . ARG A 1 79 ? -11.222 -3.693 13.923 1.00 92.69 79 ARG A N 1
ATOM 619 C CA . ARG A 1 79 ? -12.556 -3.102 13.971 1.00 92.69 79 ARG A CA 1
ATOM 620 C C . ARG A 1 79 ? -12.504 -1.834 14.821 1.00 92.69 79 ARG A C 1
ATOM 622 O O . ARG A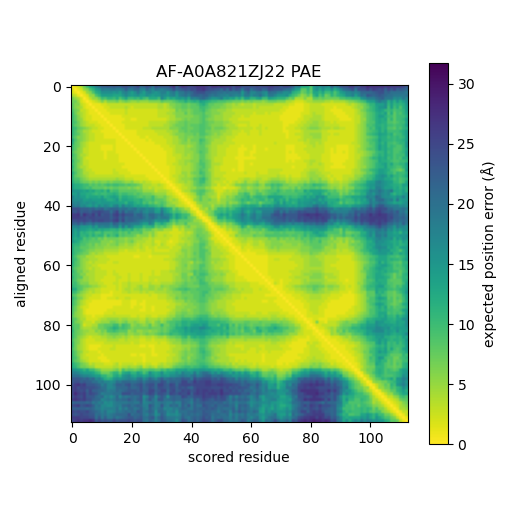 1 79 ? -12.070 -1.888 15.964 1.00 92.69 79 ARG A O 1
ATOM 629 N N . SER A 1 80 ? -12.918 -0.704 14.263 1.00 87.31 80 SER A N 1
ATOM 630 C CA . SER A 1 80 ? -13.034 0.566 14.980 1.00 87.31 80 SER A CA 1
ATOM 631 C C . SER A 1 80 ? -14.210 0.512 15.961 1.00 87.31 80 SER A C 1
ATOM 633 O O . SER A 1 80 ? -15.301 0.077 15.588 1.00 87.31 80 SER A O 1
ATOM 635 N N . PHE A 1 81 ? -14.004 0.978 17.197 1.00 84.12 81 PHE A N 1
ATOM 636 C CA . PHE A 1 81 ? -15.055 1.043 18.222 1.00 84.12 81 PHE A CA 1
ATOM 637 C C . PHE A 1 81 ? -16.174 2.020 17.852 1.00 84.12 81 PHE A C 1
ATOM 639 O O . PHE A 1 81 ? -17.343 1.734 18.096 1.00 84.12 81 PHE A O 1
ATOM 646 N N . ASP A 1 82 ? -15.815 3.147 17.239 1.00 86.62 82 ASP A N 1
ATOM 647 C CA . ASP A 1 82 ? -16.751 4.244 16.988 1.00 86.62 82 ASP A CA 1
ATOM 648 C C . ASP A 1 82 ? -17.617 3.981 15.755 1.00 86.62 82 ASP A C 1
ATOM 650 O O . ASP A 1 82 ? -18.814 4.262 15.738 1.00 86.62 82 ASP A O 1
ATOM 654 N N . THR A 1 83 ? -17.012 3.422 14.704 1.00 87.81 83 THR A N 1
ATOM 655 C CA . THR A 1 83 ? -17.673 3.243 13.400 1.00 87.81 83 THR A CA 1
ATOM 656 C C . THR A 1 83 ? -18.100 1.806 13.132 1.00 87.81 83 THR A C 1
ATOM 658 O O . THR A 1 83 ? -18.860 1.555 12.196 1.00 87.81 83 THR A O 1
ATOM 661 N N . ASN A 1 84 ? -17.612 0.848 13.929 1.00 86.19 84 ASN A N 1
ATOM 662 C CA . ASN A 1 84 ? -17.806 -0.588 13.733 1.00 86.19 84 ASN A CA 1
ATOM 663 C C . ASN A 1 84 ? -17.285 -1.118 12.373 1.00 86.19 84 ASN A C 1
ATOM 665 O O . ASN A 1 84 ? -17.615 -2.244 11.976 1.00 86.19 84 ASN A O 1
ATOM 669 N N . GLN A 1 85 ? -16.473 -0.320 11.666 1.00 89.88 85 GLN A N 1
ATOM 670 C CA . GLN A 1 85 ? -15.845 -0.643 10.381 1.00 89.88 85 GLN A CA 1
ATOM 671 C C . GLN A 1 85 ? -14.403 -1.127 10.564 1.00 89.88 85 GLN A C 1
ATOM 673 O O . GLN A 1 85 ? -13.783 -0.875 11.595 1.00 89.88 85 GLN A O 1
ATOM 678 N N . PHE A 1 86 ? -13.864 -1.821 9.560 1.00 90.94 86 PHE A N 1
ATOM 679 C CA . PHE A 1 86 ? -12.451 -2.194 9.536 1.00 90.94 86 PHE A CA 1
ATOM 680 C C . PHE A 1 86 ? -11.583 -0.990 9.164 1.00 90.94 86 PHE A C 1
ATOM 682 O O . PHE A 1 86 ? -11.745 -0.391 8.097 1.00 90.94 86 PHE A O 1
ATOM 689 N N . GLU A 1 87 ? -10.655 -0.658 10.052 1.00 93.19 87 GLU A N 1
ATOM 690 C CA . GLU A 1 87 ? -9.634 0.361 9.865 1.00 93.19 87 GLU A CA 1
ATOM 691 C C . GLU A 1 87 ? -8.289 -0.308 9.577 1.00 93.19 87 GLU A C 1
ATOM 693 O O . GLU A 1 87 ? -7.854 -1.202 10.305 1.00 93.19 87 GLU A O 1
ATOM 698 N N . LEU A 1 88 ? -7.628 0.141 8.511 1.00 94.88 88 LEU A N 1
ATOM 699 C CA . LEU A 1 88 ? -6.292 -0.311 8.142 1.00 94.88 88 LEU A CA 1
ATOM 700 C C . LEU A 1 88 ? -5.260 0.304 9.092 1.00 94.88 88 LEU A C 1
ATOM 702 O O . LEU A 1 88 ? -5.089 1.522 9.108 1.00 94.88 88 LEU A O 1
ATOM 706 N N . ILE A 1 89 ? -4.535 -0.541 9.823 1.00 95.00 89 ILE A N 1
ATOM 707 C CA . ILE A 1 89 ? -3.500 -0.120 10.782 1.00 95.00 89 ILE A CA 1
ATOM 708 C C . ILE A 1 89 ? -2.081 -0.467 10.337 1.00 95.00 89 ILE A C 1
ATOM 710 O O . ILE A 1 89 ? -1.113 0.025 10.910 1.00 95.00 89 ILE A O 1
ATOM 714 N N . GLY A 1 90 ? -1.938 -1.297 9.306 1.00 94.38 90 GLY A N 1
ATOM 715 C CA . GLY A 1 90 ? -0.640 -1.644 8.746 1.00 94.38 90 GLY A CA 1
ATOM 716 C C . GLY A 1 90 ? -0.768 -2.322 7.394 1.00 94.38 90 GLY A C 1
ATOM 717 O O . GLY A 1 90 ? -1.795 -2.926 7.080 1.00 94.38 90 GLY A O 1
ATOM 718 N N . HIS A 1 91 ? 0.285 -2.231 6.589 1.00 95.38 91 HIS A N 1
ATOM 719 C CA . HIS A 1 91 ? 0.378 -2.971 5.341 1.00 95.38 91 HIS A CA 1
ATOM 720 C C . HIS A 1 91 ? 1.830 -3.294 4.985 1.00 95.38 91 HIS A C 1
ATOM 722 O O . HIS A 1 91 ? 2.752 -2.581 5.379 1.00 95.38 91 HIS A O 1
ATOM 728 N N . ALA A 1 92 ? 2.024 -4.350 4.200 1.00 93.81 92 ALA A N 1
ATOM 729 C CA . ALA A 1 92 ? 3.312 -4.736 3.644 1.00 93.81 92 ALA A CA 1
ATOM 730 C C . ALA A 1 92 ? 3.136 -5.187 2.191 1.00 93.81 92 ALA A C 1
ATOM 732 O O . ALA A 1 92 ? 2.292 -6.032 1.894 1.00 93.81 92 ALA A O 1
ATOM 733 N N . PHE A 1 93 ? 3.936 -4.618 1.290 1.00 92.06 93 PHE A N 1
ATOM 734 C CA . PHE A 1 93 ? 4.048 -5.104 -0.082 1.00 92.06 93 PHE A CA 1
ATOM 735 C C . PHE A 1 93 ? 5.085 -6.216 -0.131 1.00 92.06 93 PHE A C 1
ATOM 737 O O . PHE A 1 93 ? 6.151 -6.116 0.478 1.00 92.06 93 PHE A O 1
ATOM 744 N N . CYS A 1 94 ? 4.761 -7.289 -0.837 1.00 88.94 94 CYS A N 1
ATOM 745 C CA . CYS A 1 94 ? 5.572 -8.491 -0.882 1.00 88.94 94 CYS A CA 1
ATOM 746 C C . CYS A 1 94 ? 5.643 -9.026 -2.312 1.00 88.94 94 CYS A C 1
ATOM 748 O O . CYS A 1 94 ? 4.763 -8.784 -3.137 1.00 88.94 94 CYS A O 1
ATOM 750 N N . THR A 1 95 ? 6.687 -9.794 -2.594 1.00 87.00 95 THR A N 1
ATOM 751 C CA . THR A 1 95 ? 6.827 -10.570 -3.825 1.00 87.00 95 THR A CA 1
ATOM 752 C C . THR A 1 95 ? 7.456 -11.912 -3.480 1.00 87.00 95 THR A C 1
ATOM 754 O O . THR A 1 95 ? 8.184 -12.018 -2.490 1.00 87.00 95 THR A O 1
ATOM 757 N N . TRP A 1 96 ? 7.194 -12.933 -4.287 1.00 74.81 96 TRP A N 1
ATOM 758 C CA . TRP A 1 96 ? 7.946 -14.179 -4.198 1.00 74.81 96 TRP A CA 1
ATOM 759 C C . TRP A 1 96 ? 9.209 -14.037 -5.047 1.00 74.81 96 TRP A C 1
ATOM 761 O O . TRP A 1 96 ? 9.090 -13.881 -6.267 1.00 74.81 96 TRP A O 1
ATOM 771 N N . PRO A 1 97 ? 10.416 -14.070 -4.452 1.00 67.94 97 PRO A N 1
ATOM 772 C CA . PRO A 1 97 ? 11.625 -14.066 -5.252 1.00 67.94 97 PRO A CA 1
ATOM 773 C C . PRO A 1 97 ? 11.611 -15.305 -6.149 1.00 67.94 97 PRO A C 1
ATOM 775 O O . PRO A 1 97 ? 11.387 -16.424 -5.690 1.00 67.94 97 PRO A O 1
ATOM 77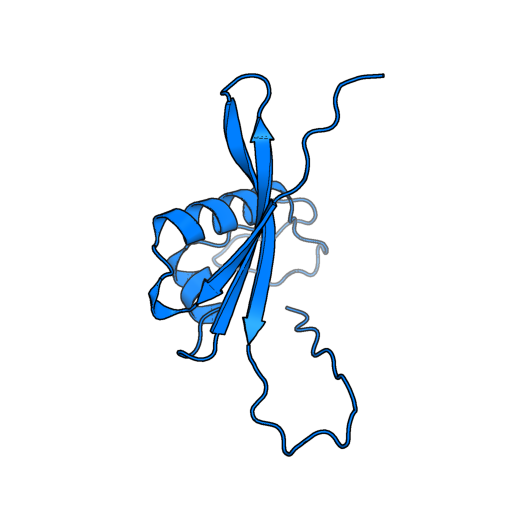8 N N . LYS A 1 98 ? 11.872 -15.109 -7.444 1.00 62.78 98 LYS A N 1
ATOM 779 C CA . LYS A 1 98 ? 12.272 -16.207 -8.326 1.00 62.78 98 LYS A CA 1
ATOM 780 C C . LYS A 1 98 ? 13.716 -16.570 -7.976 1.00 62.78 98 LYS A C 1
ATOM 782 O O . LYS A 1 98 ? 14.634 -16.194 -8.694 1.00 62.78 98 LYS A O 1
ATOM 787 N N . SER A 1 99 ? 13.925 -17.202 -6.829 1.00 61.03 99 SER A N 1
ATOM 788 C CA . SER A 1 99 ? 15.195 -17.843 -6.504 1.00 61.03 99 SER A CA 1
ATOM 789 C C . SER A 1 99 ? 15.078 -19.337 -6.776 1.00 61.03 99 SER A C 1
ATOM 791 O O . SER A 1 99 ? 13.993 -19.909 -6.639 1.00 61.03 99 SER A O 1
ATOM 793 N N . ASP A 1 100 ? 16.201 -19.971 -7.114 1.00 62.44 100 ASP A N 1
ATOM 794 C CA . ASP A 1 100 ? 16.330 -21.424 -7.008 1.00 62.44 100 ASP A CA 1
ATOM 795 C C . ASP A 1 100 ? 15.847 -21.883 -5.622 1.00 62.44 100 ASP A C 1
ATOM 797 O O . ASP A 1 100 ? 15.910 -21.089 -4.671 1.00 62.44 100 ASP A O 1
ATOM 801 N N . PRO A 1 101 ? 15.336 -23.124 -5.484 1.00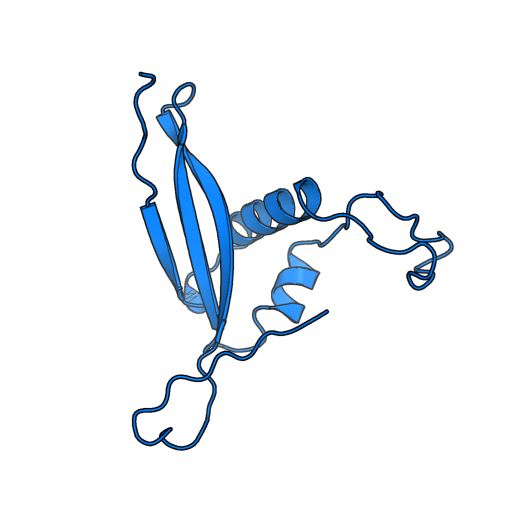 60.31 101 PRO A N 1
ATOM 802 C CA . PRO A 1 101 ? 14.867 -23.626 -4.206 1.00 60.31 101 PRO A CA 1
ATOM 803 C C . PRO A 1 101 ? 15.933 -23.382 -3.142 1.00 60.31 101 PRO A C 1
ATOM 805 O O . PRO A 1 101 ? 17.014 -23.969 -3.148 1.00 60.31 101 PRO A O 1
ATOM 808 N N . LEU A 1 102 ? 15.622 -22.471 -2.227 1.00 61.41 102 LEU A N 1
ATOM 809 C CA . LEU A 1 102 ? 16.428 -22.248 -1.048 1.00 61.41 102 LEU A CA 1
ATOM 810 C C . LEU A 1 102 ? 16.259 -23.529 -0.248 1.00 61.41 102 LEU A C 1
ATOM 812 O O . LEU A 1 102 ? 15.157 -23.757 0.234 1.00 61.41 102 LEU A O 1
ATOM 816 N N . ASN A 1 103 ? 17.283 -24.387 -0.201 1.00 65.62 103 ASN A N 1
ATOM 817 C CA . ASN A 1 103 ? 17.296 -25.722 0.421 1.00 65.62 103 ASN A CA 1
ATOM 818 C C . ASN A 1 103 ? 16.751 -25.731 1.874 1.00 65.62 103 ASN A C 1
ATOM 820 O O . ASN A 1 103 ? 17.511 -25.869 2.825 1.00 65.62 103 ASN A O 1
ATOM 824 N N . GLY A 1 104 ? 15.445 -25.537 2.062 1.00 62.97 104 GLY A N 1
ATOM 825 C CA . GLY A 1 104 ? 14.800 -25.272 3.347 1.00 62.97 104 GLY A CA 1
ATOM 826 C C . GLY A 1 104 ? 15.047 -23.886 3.970 1.00 62.97 104 GLY A C 1
ATOM 827 O O . GLY A 1 104 ? 14.584 -23.662 5.084 1.00 62.97 104 GLY A O 1
ATOM 828 N N . ASN A 1 105 ? 15.746 -22.952 3.312 1.00 58.47 105 ASN A N 1
ATOM 829 C CA . ASN A 1 105 ? 16.140 -21.679 3.938 1.00 58.47 105 ASN A CA 1
ATOM 830 C C . ASN A 1 105 ? 15.144 -20.547 3.643 1.00 58.47 105 ASN A C 1
ATOM 832 O O . ASN A 1 105 ? 14.873 -20.234 2.488 1.00 58.47 105 ASN A O 1
ATOM 836 N N . ALA A 1 106 ? 14.647 -19.877 4.684 1.00 57.97 106 ALA A N 1
ATOM 837 C CA . ALA A 1 106 ? 13.897 -18.632 4.533 1.00 57.97 106 ALA A CA 1
ATOM 838 C C . ALA A 1 106 ? 14.868 -17.449 4.371 1.00 57.97 106 ALA A C 1
ATOM 840 O O . ALA A 1 106 ? 15.763 -17.265 5.196 1.00 57.97 106 ALA A O 1
ATOM 841 N N . VAL A 1 107 ? 14.679 -16.631 3.333 1.00 59.88 107 VAL A N 1
ATOM 842 C CA . VAL A 1 107 ? 15.391 -15.355 3.151 1.00 59.88 107 VAL A CA 1
ATOM 843 C C . VAL A 1 107 ? 14.401 -14.201 3.157 1.00 59.88 107 VAL A C 1
ATOM 845 O O . VAL A 1 107 ? 13.291 -14.307 2.639 1.00 59.88 107 VAL A O 1
ATOM 848 N N . TRP A 1 108 ? 14.826 -13.088 3.740 1.00 55.44 108 TRP A N 1
ATOM 849 C CA . TRP A 1 108 ? 14.060 -11.854 3.834 1.00 55.44 108 TRP A CA 1
ATOM 850 C C . TRP A 1 108 ? 14.835 -10.827 3.025 1.00 55.44 108 TRP A C 1
ATOM 852 O O . TRP A 1 108 ? 15.989 -10.534 3.338 1.00 55.44 108 TRP A O 1
ATOM 862 N N . THR A 1 109 ? 14.238 -10.304 1.963 1.00 58.28 109 THR A N 1
ATOM 863 C CA . THR A 1 109 ? 14.818 -9.174 1.241 1.00 58.28 109 THR A CA 1
ATOM 864 C C . THR A 1 109 ? 14.156 -7.914 1.767 1.00 58.28 109 THR A C 1
ATOM 866 O O . THR A 1 109 ? 12.969 -7.693 1.545 1.00 58.28 109 THR A O 1
ATOM 869 N N . THR A 1 110 ? 14.910 -7.094 2.491 1.00 51.47 110 THR A N 1
ATOM 870 C CA . THR A 1 110 ? 14.458 -5.760 2.887 1.00 51.47 110 THR A CA 1
ATOM 871 C C . THR A 1 110 ? 14.839 -4.781 1.786 1.00 51.47 110 THR A C 1
ATOM 873 O O . THR A 1 110 ? 16.025 -4.568 1.535 1.00 51.47 110 THR A O 1
ATOM 876 N N . GLN A 1 111 ? 13.852 -4.189 1.116 1.00 48.81 111 GLN A N 1
ATOM 877 C CA . GLN A 1 111 ? 14.106 -3.042 0.253 1.00 48.81 111 GLN A CA 1
ATOM 878 C C . GLN A 1 111 ? 14.195 -1.791 1.131 1.00 48.81 111 GLN A C 1
ATOM 880 O O . GLN A 1 111 ? 13.187 -1.344 1.675 1.00 48.81 111 GLN A O 1
ATOM 885 N N . SER A 1 112 ? 15.400 -1.241 1.269 1.00 34.22 112 SER A N 1
ATOM 886 C CA . SER A 1 112 ? 15.588 0.128 1.749 1.00 34.22 112 SER A CA 1
ATOM 887 C C . SER A 1 112 ? 15.392 1.066 0.561 1.00 34.22 112 SER A C 1
ATOM 889 O O . SER A 1 112 ? 16.044 0.886 -0.469 1.00 34.22 112 SER A O 1
ATOM 891 N N . VAL A 1 113 ? 14.453 2.005 0.684 1.00 34.94 113 VAL A N 1
ATOM 892 C CA . VAL A 1 113 ? 14.276 3.118 -0.263 1.00 34.94 113 VAL A CA 1
ATOM 893 C C . VAL A 1 113 ? 15.167 4.270 0.169 1.00 34.94 113 VAL A C 1
ATOM 895 O O . VAL A 1 113 ? 15.231 4.505 1.396 1.00 34.94 113 VAL A O 1
#

Sequence (113 aa):
MAPVHPVSYTCIRYSLLTDQILEKCSNLFNKNYGIWSDDAPVHSNNKLQAGTPVKLGVKRLREMMLFNDACFLVTAEIRSFDTNQFELIGHAFCTWPKSDPLNGNAVWTTQSV